Protein AF-A0A660KYR9-F1 (afdb_monomer)

Sequence (44 aa):
MTEGVRVETLARPERYTRAQLERAMWIARVLERGSLVLCEPPRG

Secondary structure (DSSP, 8-state):
--TT-EEEESS-GGGS-HHHHHHHHHHHHHTT-SEEEEPPPPP-

Solvent-accessible surface area (backbone atoms only — not comparable to full-atom values): 2880 Å² total; per-residue (Å²): 133,75,86,69,59,46,76,47,56,80,81,60,64,86,77,52,53,69,70,56,53,53,50,51,49,49,51,23,56,75,69,74,32,54,60,42,78,47,70,77,79,82,82,128

Organism: NCBI:txid166793

Mean predicted aligned error: 5.65 Å

Radius of gyration: 10.83 Å; Cα contacts (8 Å, |Δi|>4): 41; chains: 1; bounding box: 18×16×35 Å

Structure (mmCIF, N/CA/C/O backbone):
data_AF-A0A660KYR9-F1
#
_entry.id   AF-A0A660KYR9-F1
#
l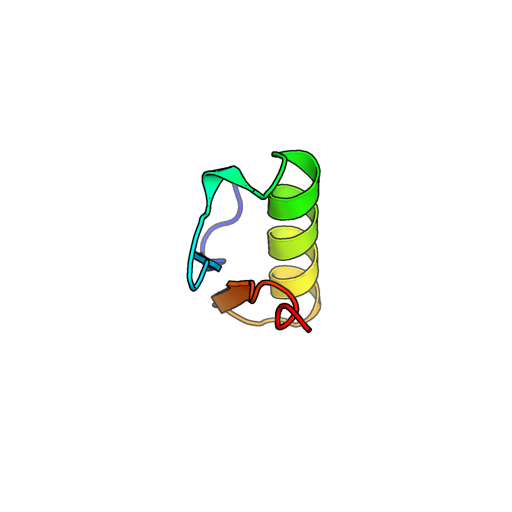oop_
_atom_site.group_PDB
_atom_site.id
_atom_site.type_symbol
_atom_site.label_atom_id
_atom_site.label_alt_id
_atom_site.label_comp_id
_atom_site.label_asym_id
_atom_site.label_entity_id
_atom_site.label_seq_id
_atom_site.pdbx_PDB_ins_code
_atom_site.Cartn_x
_atom_site.Cartn_y
_atom_site.Cartn_z
_atom_site.occupancy
_atom_site.B_iso_or_equiv
_atom_site.auth_seq_id
_atom_site.auth_comp_id
_atom_site.auth_asym_id
_atom_site.auth_atom_id
_atom_site.pdbx_PDB_model_num
ATOM 1 N N . MET A 1 1 ? 10.429 1.791 11.905 1.00 46.56 1 MET A N 1
ATOM 2 C CA . MET A 1 1 ? 9.661 0.662 11.345 1.00 46.56 1 MET A CA 1
ATOM 3 C C . MET A 1 1 ? 8.271 0.747 11.943 1.00 46.56 1 MET A C 1
ATOM 5 O O . MET A 1 1 ? 8.153 0.802 13.156 1.00 46.56 1 MET A O 1
ATOM 9 N N . THR A 1 2 ? 7.256 0.945 11.110 1.00 49.66 2 THR A N 1
ATOM 10 C CA . THR A 1 2 ? 5.861 1.159 11.513 1.00 49.66 2 THR A CA 1
ATOM 11 C C . THR A 1 2 ? 5.232 -0.174 11.899 1.00 49.66 2 THR A C 1
ATOM 13 O O . THR A 1 2 ? 4.812 -0.929 11.025 1.00 49.66 2 THR A O 1
ATOM 16 N N . GLU A 1 3 ? 5.188 -0.484 13.192 1.00 61.25 3 GLU A N 1
ATOM 17 C CA . GLU A 1 3 ? 4.424 -1.632 13.678 1.00 61.25 3 GLU A CA 1
ATOM 18 C C . GLU A 1 3 ? 2.947 -1.470 13.284 1.00 61.25 3 GLU A C 1
ATOM 20 O O . GLU A 1 3 ? 2.328 -0.437 13.543 1.00 61.25 3 GLU A O 1
ATOM 25 N N . GLY A 1 4 ? 2.404 -2.478 12.599 1.00 73.75 4 GLY A N 1
ATOM 26 C CA . GLY A 1 4 ? 0.966 -2.610 12.347 1.00 73.75 4 GLY A CA 1
ATOM 27 C C . GLY A 1 4 ? 0.421 -2.061 11.026 1.00 73.75 4 GLY A C 1
ATOM 28 O O . GLY A 1 4 ? -0.771 -2.220 10.789 1.00 73.75 4 GLY A O 1
ATOM 29 N N . VAL A 1 5 ? 1.237 -1.463 10.151 1.00 78.69 5 VAL A N 1
ATOM 30 C CA . VAL A 1 5 ? 0.772 -1.017 8.822 1.00 78.69 5 VAL A CA 1
ATOM 31 C C . VAL A 1 5 ? 1.240 -1.986 7.745 1.00 78.69 5 VAL A C 1
ATOM 33 O O . VAL A 1 5 ? 2.441 -2.138 7.520 1.00 78.69 5 VAL A O 1
ATOM 36 N N . ARG A 1 6 ? 0.288 -2.619 7.058 1.00 83.62 6 ARG A N 1
ATOM 37 C CA . ARG A 1 6 ? 0.543 -3.491 5.909 1.00 83.62 6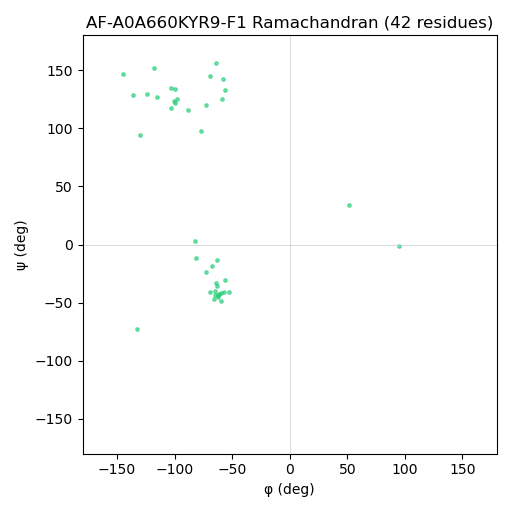 ARG A CA 1
ATOM 38 C C . ARG A 1 6 ? 0.207 -2.764 4.606 1.00 83.62 6 ARG A C 1
ATOM 40 O O . ARG A 1 6 ? -0.836 -2.130 4.490 1.00 83.62 6 ARG A O 1
ATOM 47 N N . VAL A 1 7 ? 1.090 -2.860 3.618 1.00 83.00 7 VAL A N 1
ATOM 48 C CA . VAL A 1 7 ? 0.803 -2.427 2.245 1.00 83.00 7 VAL A CA 1
ATOM 49 C C . VAL A 1 7 ? 0.843 -3.654 1.354 1.00 83.00 7 VAL A C 1
ATOM 51 O O . VAL A 1 7 ? 1.819 -4.402 1.373 1.00 83.00 7 VAL A O 1
ATOM 54 N N . GLU A 1 8 ? -0.226 -3.862 0.597 1.00 86.69 8 GLU A N 1
ATOM 55 C CA . GLU A 1 8 ? -0.372 -4.971 -0.345 1.00 86.69 8 GLU A CA 1
ATOM 56 C C . GLU A 1 8 ? -0.513 -4.417 -1.762 1.00 86.69 8 GLU A C 1
ATOM 58 O O . GLU A 1 8 ? -0.985 -3.299 -1.959 1.00 86.69 8 GLU A O 1
ATOM 63 N N . THR A 1 9 ? -0.103 -5.184 -2.767 1.00 83.25 9 THR A N 1
ATOM 64 C CA . THR A 1 9 ? -0.200 -4.792 -4.181 1.00 83.25 9 THR A CA 1
ATOM 65 C C . THR A 1 9 ? -0.984 -5.858 -4.928 1.00 83.25 9 THR A C 1
ATOM 67 O O . THR A 1 9 ? -0.634 -7.031 -4.824 1.00 83.25 9 THR A O 1
ATOM 70 N N . LEU A 1 10 ? -2.009 -5.481 -5.697 1.00 78.81 10 LEU A N 1
ATOM 71 C CA . LEU A 1 10 ? -2.878 -6.472 -6.355 1.00 78.81 10 LEU A CA 1
ATOM 72 C C . LEU A 1 10 ? -2.240 -7.206 -7.539 1.00 78.81 10 LEU A C 1
ATOM 74 O O . LEU A 1 10 ? -2.709 -8.281 -7.899 1.00 78.81 10 LEU A O 1
ATOM 78 N N . ALA A 1 11 ? -1.227 -6.622 -8.180 1.00 76.81 11 ALA A N 1
ATOM 79 C CA . ALA A 1 11 ? -0.688 -7.157 -9.427 1.00 76.81 11 ALA A CA 1
ATOM 80 C C . ALA A 1 11 ? 0.838 -7.238 -9.416 1.00 76.81 11 ALA A C 1
ATOM 82 O O . ALA A 1 11 ? 1.379 -8.338 -9.349 1.00 76.81 11 ALA A O 1
ATOM 83 N N . ARG A 1 12 ? 1.536 -6.100 -9.510 1.00 80.50 12 ARG A N 1
ATOM 84 C CA . ARG A 1 12 ? 2.996 -6.092 -9.668 1.00 80.50 12 ARG A CA 1
ATOM 85 C C . ARG A 1 12 ? 3.665 -5.162 -8.658 1.00 80.50 12 ARG A C 1
ATOM 87 O O . ARG A 1 12 ? 3.780 -3.962 -8.928 1.00 80.50 12 ARG A O 1
ATOM 94 N N . PRO A 1 13 ? 4.118 -5.673 -7.499 1.00 74.19 13 PRO A N 1
ATOM 95 C CA . PRO A 1 13 ? 4.822 -4.859 -6.510 1.00 74.19 13 PRO A CA 1
ATOM 96 C C . PRO A 1 13 ? 6.057 -4.157 -7.081 1.00 74.19 13 PRO A C 1
ATOM 98 O O . PRO A 1 13 ? 6.361 -3.034 -6.686 1.00 74.19 13 PRO A O 1
ATOM 101 N N . GLU A 1 1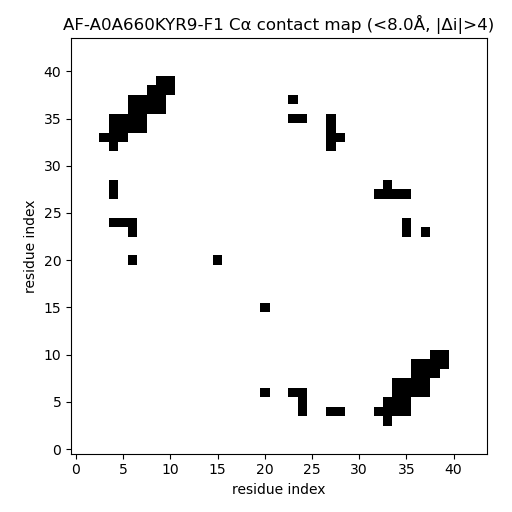4 ? 6.718 -4.761 -8.069 1.00 83.25 14 GLU A N 1
ATOM 102 C CA . GLU A 1 14 ? 7.881 -4.207 -8.765 1.00 83.25 14 GLU A CA 1
ATOM 103 C C . GLU A 1 14 ? 7.593 -2.911 -9.545 1.00 83.25 14 GLU A C 1
ATOM 105 O O . GLU A 1 14 ? 8.523 -2.213 -9.946 1.00 83.25 14 GLU A O 1
ATOM 110 N N . ARG A 1 15 ? 6.318 -2.560 -9.759 1.00 83.31 15 ARG A N 1
ATOM 111 C CA . ARG A 1 15 ? 5.924 -1.299 -10.409 1.00 83.31 15 ARG A CA 1
ATOM 112 C C . ARG A 1 15 ? 5.917 -0.103 -9.471 1.00 83.31 15 ARG A C 1
ATOM 114 O O . ARG A 1 15 ? 5.823 1.028 -9.947 1.00 83.31 15 ARG A O 1
ATOM 121 N N . TYR A 1 16 ? 6.016 -0.334 -8.167 1.00 85.69 16 TYR A N 1
ATOM 122 C CA . TYR A 1 16 ? 6.064 0.730 -7.183 1.00 85.69 16 TYR A CA 1
ATOM 123 C C . TYR A 1 16 ? 7.502 0.964 -6.750 1.00 85.69 16 TYR A C 1
ATOM 125 O O . TYR A 1 16 ? 8.199 0.084 -6.249 1.00 85.69 16 TYR A O 1
ATOM 133 N N . THR A 1 17 ? 7.946 2.201 -6.914 1.00 89.44 17 THR A N 1
ATOM 134 C CA . THR A 1 17 ? 9.205 2.650 -6.332 1.00 89.44 17 THR A CA 1
ATOM 135 C C . THR A 1 17 ? 9.118 2.613 -4.809 1.00 89.44 17 THR A C 1
ATOM 137 O O . THR A 1 17 ? 8.043 2.764 -4.218 1.00 89.44 17 THR A O 1
ATOM 140 N N . ARG A 1 18 ? 10.273 2.508 -4.148 1.00 87.12 18 ARG A N 1
ATOM 141 C CA . ARG A 1 18 ? 10.348 2.565 -2.683 1.00 87.12 18 ARG A CA 1
ATOM 142 C C . ARG A 1 18 ? 9.657 3.807 -2.105 1.00 87.12 18 ARG A C 1
ATOM 144 O O . ARG A 1 18 ? 8.914 3.684 -1.141 1.00 87.12 18 ARG A O 1
ATOM 151 N N . ALA A 1 19 ? 9.815 4.968 -2.743 1.00 90.25 19 ALA A N 1
ATOM 152 C CA . ALA A 1 19 ? 9.164 6.211 -2.324 1.00 90.25 19 ALA A CA 1
ATOM 153 C C . ALA A 1 19 ? 7.625 6.146 -2.403 1.00 90.25 19 ALA A C 1
ATOM 155 O O . ALA A 1 19 ? 6.932 6.698 -1.548 1.00 90.25 19 ALA A O 1
ATOM 156 N N . GLN A 1 20 ? 7.068 5.454 -3.402 1.00 89.94 20 GLN A N 1
ATOM 157 C CA . GLN A 1 20 ? 5.619 5.252 -3.506 1.00 89.94 20 GLN A CA 1
ATOM 158 C C . GLN A 1 20 ? 5.102 4.322 -2.403 1.00 89.94 20 GLN A C 1
ATOM 160 O O . GLN A 1 20 ? 4.066 4.612 -1.806 1.00 89.94 20 GLN A O 1
ATOM 165 N N . LEU A 1 21 ? 5.841 3.254 -2.087 1.00 89.31 21 LEU A N 1
ATOM 166 C CA . LEU A 1 21 ? 5.507 2.346 -0.985 1.00 89.31 21 LEU A CA 1
ATOM 167 C C . LEU A 1 21 ? 5.593 3.051 0.379 1.00 89.31 21 LEU A C 1
ATOM 169 O O . LEU A 1 21 ? 4.685 2.926 1.197 1.00 89.31 21 LEU A O 1
ATOM 173 N N . GLU A 1 22 ? 6.636 3.851 0.608 1.00 90.75 22 GLU A N 1
ATOM 174 C CA . GLU A 1 22 ? 6.792 4.663 1.823 1.00 90.75 22 GLU A 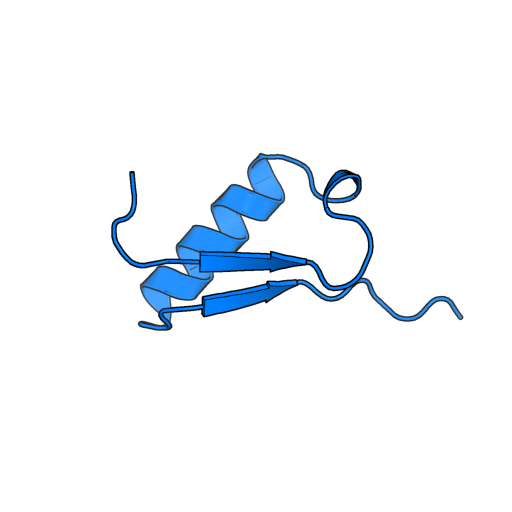CA 1
ATOM 175 C C . GLU A 1 22 ? 5.638 5.658 1.994 1.00 90.75 22 GLU A C 1
ATOM 177 O O . GLU A 1 22 ? 5.073 5.780 3.084 1.00 90.75 22 GLU A O 1
ATOM 182 N N . ARG A 1 23 ? 5.207 6.303 0.904 1.00 91.25 23 ARG A N 1
ATOM 183 C CA . ARG A 1 23 ? 4.039 7.190 0.919 1.00 91.25 23 ARG A CA 1
ATOM 184 C C . ARG A 1 23 ? 2.741 6.437 1.211 1.00 91.25 23 ARG A C 1
ATOM 186 O O . ARG A 1 23 ? 1.919 6.942 1.971 1.00 91.25 23 ARG A O 1
ATOM 193 N N . ALA A 1 24 ? 2.557 5.240 0.656 1.00 89.75 24 ALA A N 1
ATOM 194 C CA . ALA A 1 24 ? 1.392 4.399 0.936 1.00 89.75 24 ALA A CA 1
ATOM 195 C C . ALA A 1 24 ? 1.318 3.989 2.416 1.00 89.75 24 ALA A C 1
ATOM 197 O O . ALA A 1 24 ? 0.256 4.098 3.028 1.00 89.75 24 ALA A O 1
ATOM 198 N N . MET A 1 25 ? 2.452 3.602 3.014 1.00 89.44 25 MET A N 1
ATOM 199 C CA . MET A 1 25 ? 2.539 3.300 4.448 1.00 89.44 25 MET A CA 1
ATOM 200 C C . MET A 1 25 ? 2.204 4.523 5.308 1.00 89.44 25 MET A C 1
ATOM 202 O O . MET A 1 25 ? 1.473 4.409 6.292 1.00 89.44 25 MET A O 1
ATOM 206 N N . TRP A 1 26 ? 2.703 5.704 4.930 1.00 90.69 26 TRP A N 1
ATOM 207 C CA . TRP A 1 26 ? 2.385 6.946 5.633 1.00 90.69 26 TRP A CA 1
ATOM 208 C C . TRP A 1 26 ? 0.887 7.269 5.570 1.00 90.69 26 TRP A C 1
ATOM 210 O O . TRP A 1 26 ? 0.285 7.553 6.602 1.00 90.69 26 TRP A O 1
ATOM 220 N N . ILE A 1 27 ? 0.264 7.149 4.390 1.00 90.50 27 ILE A N 1
ATOM 221 C CA . ILE A 1 27 ? -1.183 7.355 4.214 1.00 90.50 27 ILE A CA 1
ATOM 222 C C . ILE A 1 27 ? -1.978 6.381 5.085 1.00 90.50 27 ILE A C 1
ATOM 224 O O . ILE A 1 27 ? -2.873 6.806 5.810 1.00 90.50 27 ILE A O 1
ATOM 228 N N . ALA A 1 28 ? -1.645 5.089 5.047 1.00 90.44 28 ALA A N 1
ATOM 229 C CA . ALA A 1 28 ? -2.323 4.077 5.850 1.00 90.44 28 ALA A CA 1
ATOM 230 C C . ALA A 1 28 ? -2.251 4.402 7.351 1.00 90.44 28 ALA A C 1
ATOM 232 O O . ALA A 1 28 ? -3.260 4.323 8.048 1.00 90.44 28 ALA A O 1
ATOM 233 N N . ARG A 1 29 ? -1.091 4.874 7.828 1.00 87.38 29 ARG A N 1
ATOM 234 C CA . ARG A 1 29 ? -0.914 5.310 9.216 1.00 87.38 29 ARG A CA 1
ATOM 235 C C . ARG A 1 29 ? -1.747 6.541 9.571 1.00 87.38 29 ARG A C 1
ATOM 237 O O . ARG A 1 29 ? -2.383 6.537 10.616 1.00 87.38 29 ARG A O 1
ATOM 244 N N . VAL A 1 30 ? -1.740 7.577 8.731 1.00 90.81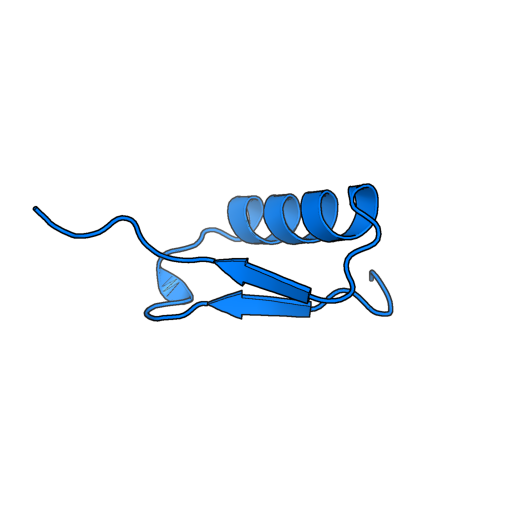 30 VAL A N 1
ATOM 245 C CA . VAL A 1 30 ? -2.503 8.820 8.969 1.00 90.81 30 VAL A CA 1
ATOM 246 C C . VAL A 1 30 ? -4.007 8.563 8.978 1.00 90.81 30 VAL A C 1
ATOM 248 O O . VAL A 1 30 ? -4.735 9.205 9.723 1.00 90.81 30 VAL A O 1
ATOM 251 N N . LEU A 1 31 ? -4.471 7.607 8.175 1.00 89.38 31 LEU A N 1
ATOM 252 C CA . LEU A 1 31 ? -5.871 7.191 8.145 1.00 89.38 31 LEU A CA 1
ATOM 253 C C . LEU A 1 31 ? -6.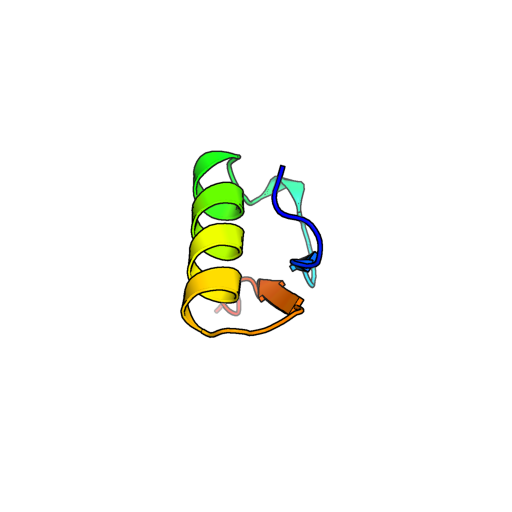234 6.185 9.250 1.00 89.38 31 LEU A C 1
ATOM 255 O O . LEU A 1 31 ? -7.357 5.687 9.239 1.00 89.38 31 LEU A O 1
ATOM 259 N N . GLU A 1 32 ? -5.296 5.837 10.140 1.00 89.00 32 GLU A N 1
ATOM 260 C CA . GLU A 1 32 ? -5.447 4.793 11.166 1.00 89.00 32 GLU A CA 1
ATOM 261 C C . GLU A 1 32 ? -5.941 3.451 10.594 1.00 89.00 32 GLU A C 1
ATOM 263 O O . GLU A 1 32 ? -6.672 2.688 11.226 1.00 89.00 32 GLU A O 1
ATOM 268 N N . ARG A 1 33 ? -5.525 3.136 9.361 1.00 78.94 33 ARG A N 1
ATOM 269 C CA . ARG A 1 33 ? -5.839 1.873 8.691 1.00 78.94 33 ARG A CA 1
ATOM 270 C C . ARG A 1 33 ? -4.673 0.905 8.835 1.00 78.94 33 ARG A C 1
ATOM 272 O O . ARG A 1 33 ? -3.554 1.195 8.424 1.00 78.94 33 ARG A O 1
ATOM 279 N N . GLY A 1 34 ? -4.958 -0.287 9.356 1.00 80.62 34 GLY A N 1
ATOM 280 C CA . GLY A 1 34 ? -3.961 -1.357 9.483 1.00 80.62 34 GLY A CA 1
ATOM 281 C C . GLY A 1 34 ? -3.487 -1.938 8.143 1.00 80.62 34 GLY A C 1
ATOM 282 O O . GLY A 1 34 ? -2.427 -2.559 8.090 1.00 80.62 34 GLY A O 1
ATOM 283 N N . SER A 1 35 ? -4.237 -1.735 7.051 1.00 84.25 35 SER A N 1
ATOM 284 C CA . SER A 1 35 ? -3.841 -2.182 5.711 1.00 84.25 35 SER A CA 1
ATOM 285 C C . SER A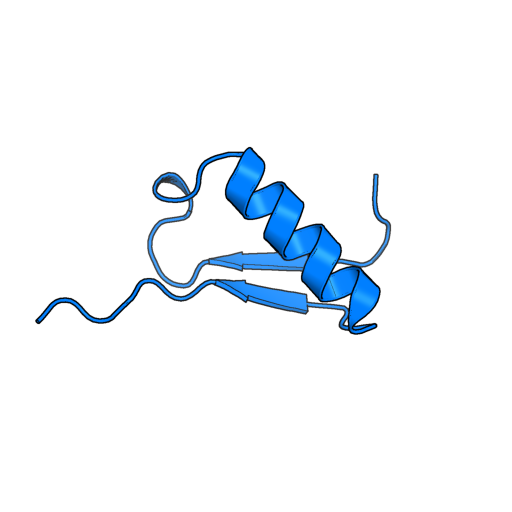 1 35 ? -4.279 -1.215 4.609 1.00 84.25 35 SER A C 1
ATOM 287 O O . SER A 1 35 ? -5.334 -0.579 4.706 1.00 84.25 35 SER A O 1
ATOM 289 N N . LEU A 1 36 ? -3.470 -1.117 3.552 1.00 88.31 36 LEU A N 1
ATOM 290 C CA . LEU A 1 36 ? -3.777 -0.381 2.328 1.00 88.31 36 LEU A CA 1
ATOM 291 C C . LEU A 1 36 ? -3.375 -1.209 1.104 1.00 88.31 36 LEU A C 1
ATOM 293 O O . LEU A 1 36 ? -2.247 -1.690 1.002 1.00 88.31 36 LEU A O 1
ATOM 297 N N . VAL A 1 37 ? -4.311 -1.359 0.169 1.00 88.06 37 VAL A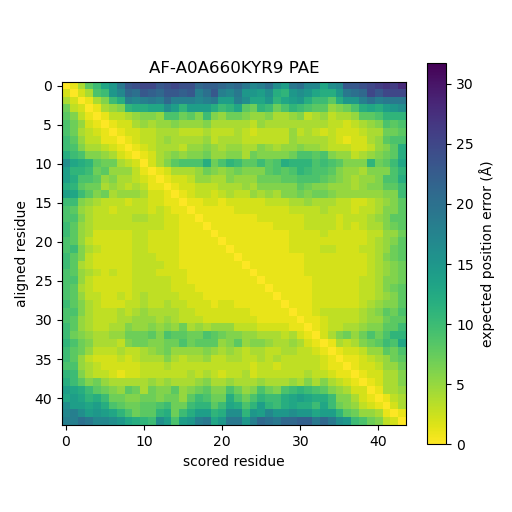 N 1
ATOM 298 C CA . VAL A 1 37 ? -4.112 -2.110 -1.072 1.00 88.06 37 VAL A CA 1
ATOM 299 C C . VAL A 1 37 ? -3.826 -1.131 -2.208 1.00 88.06 37 VAL A C 1
ATOM 301 O O . VAL A 1 37 ? -4.633 -0.248 -2.497 1.00 88.06 37 VAL A O 1
ATOM 304 N N . LEU A 1 38 ? -2.672 -1.285 -2.849 1.00 87.62 38 LEU A N 1
ATOM 305 C CA . LEU A 1 38 ? -2.287 -0.547 -4.041 1.00 87.62 38 LEU A CA 1
ATOM 306 C C . LEU A 1 38 ? -2.788 -1.285 -5.285 1.00 87.62 38 LEU A C 1
ATOM 308 O O . LEU A 1 38 ? -2.360 -2.402 -5.596 1.00 87.62 38 LEU A O 1
ATOM 312 N N . CYS A 1 39 ? -3.699 -0.629 -5.996 1.00 83.88 39 CYS A N 1
ATOM 313 C CA . CYS A 1 39 ? -4.201 -1.067 -7.289 1.00 83.88 39 CYS A CA 1
ATOM 314 C C . CYS A 1 39 ? -3.482 -0.292 -8.391 1.00 83.88 39 CYS A C 1
ATOM 316 O O . CYS A 1 39 ? -3.352 0.933 -8.323 1.00 83.88 39 CYS A O 1
ATOM 318 N N . GLU A 1 40 ? -3.032 -0.993 -9.424 1.00 80.19 40 GLU A N 1
ATOM 319 C CA . GLU A 1 40 ? -2.614 -0.330 -10.653 1.00 80.19 40 GLU A CA 1
ATOM 320 C C . GLU A 1 40 ? -3.846 0.250 -11.358 1.00 80.19 40 GLU A C 1
ATOM 322 O O . GLU A 1 40 ? -4.917 -0.365 -11.306 1.00 80.19 40 GLU A O 1
ATOM 327 N N . PRO A 1 41 ? -3.729 1.416 -12.019 1.00 71.81 41 PRO A N 1
ATOM 328 C CA . PRO A 1 41 ? -4.821 1.927 -12.829 1.00 71.81 41 PRO A CA 1
ATOM 329 C C . PRO A 1 41 ? -5.189 0.896 -13.911 1.00 71.81 41 PRO A C 1
ATOM 331 O O . PRO A 1 41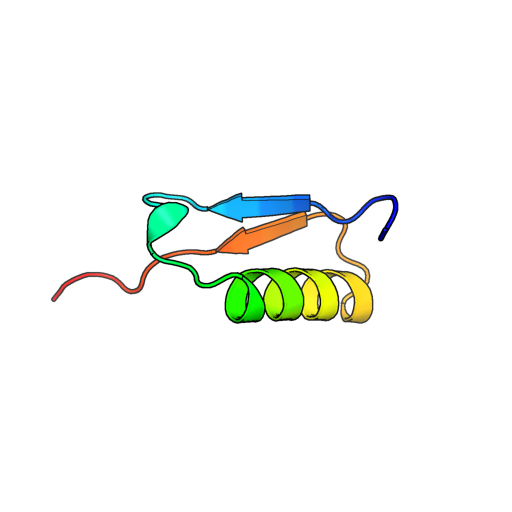 ? -4.290 0.236 -14.452 1.00 71.81 41 PRO A O 1
ATOM 334 N N . PRO A 1 42 ? -6.486 0.742 -14.238 1.00 68.19 42 PRO A N 1
ATOM 335 C CA . PRO A 1 42 ? -6.900 -0.131 -15.326 1.00 68.19 42 PRO A CA 1
ATOM 336 C C . PRO A 1 42 ? -6.186 0.303 -16.607 1.00 68.19 42 PRO A C 1
ATOM 338 O O . PRO A 1 42 ? -6.105 1.493 -16.917 1.00 68.19 42 PRO A O 1
ATOM 341 N N . ARG A 1 43 ? -5.625 -0.668 -17.333 1.00 72.12 43 ARG A N 1
ATOM 342 C CA . ARG A 1 43 ? -5.100 -0.399 -18.671 1.00 72.12 43 ARG A CA 1
ATOM 343 C C . ARG A 1 43 ? -6.309 -0.205 -19.580 1.00 72.12 43 ARG A C 1
ATOM 345 O O . ARG A 1 43 ? -7.157 -1.094 -19.625 1.00 72.12 43 ARG A O 1
ATOM 352 N N . GLY A 1 44 ? -6.402 0.976 -20.189 1.00 61.94 44 GLY A N 1
ATOM 353 C CA . GLY A 1 44 ? -7.343 1.233 -21.279 1.00 61.94 44 GLY A CA 1
ATOM 354 C C . GLY A 1 44 ? -7.040 0.378 -22.499 1.00 61.94 44 GLY A C 1
ATOM 355 O O . GLY A 1 44 ? -5.901 -0.144 -22.586 1.00 61.94 44 GLY A O 1
#

pLDDT: mean 81.6, std 10.5, range [46.56, 91.25]

Nearest PDB structures (foldseek):
  2p1r-assembly2_D  TM=3.696E-01  e=2.013E+00  Salmonella enterica subsp. enterica serovar Typhimurium str. LT2
  6xfi-assembly1_A-2  TM=4.235E-01  e=4.698E+00  Homo sapiens
  7e9k-assembly1_A  TM=4.074E-01  e=4.079E+00  Bos taurus
  7e9k-assembly1_B  TM=4.224E-01  e=5.411E+00  Bos taurus

Foldseek 3Di:
DDPQAEEAEPPDPVVDDPVNVVVQSVVCVVVVHSYDYDYDPDDD